Protein AF-A0A2T2RWF9-F1 (afdb_monomer_lite)

Sequence (112 aa):
MSEKLKPSLREEQHPLIRQLANVIESCWQQNLDLSPFSLPKGLGYVEGRLEGDKLTIENHCYQTAQFRKLHLELAKVGKNLDILHCVMFPRIEYALPMFGCDLVGGRGQISL

Secondary structure (DSSP, 8-state):
-----PPPGGGGS-HHHHHHHHHHHHHHHHHS--EE--PPTT-SEEEEEETTEEEEEEEEEEE-SSEEEEEEEEEEETTTEEEEEEEEEE-TTS-PPPEEEEEEEETTEE--

Radius of gyration: 14.92 Å; chains: 1; bounding box: 37×35×37 Å

Structure (mmCIF, N/CA/C/O backbone):
data_AF-A0A2T2RWF9-F1
#
_entry.id   AF-A0A2T2RWF9-F1
#
loop_
_atom_site.group_PDB
_atom_site.id
_atom_site.type_symbol
_atom_site.label_atom_id
_atom_site.label_alt_id
_atom_site.label_comp_id
_atom_site.label_asym_id
_atom_site.label_entity_id
_atom_site.label_seq_id
_atom_site.pdbx_PDB_ins_code
_atom_site.Cartn_x
_atom_site.Cartn_y
_atom_site.Cartn_z
_atom_site.occupancy
_atom_site.B_iso_or_equiv
_atom_site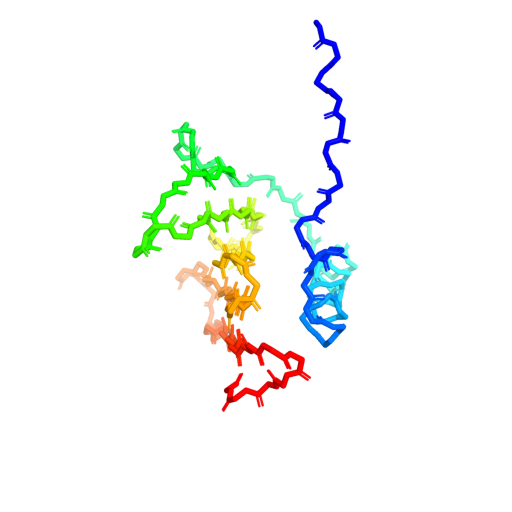.auth_seq_id
_atom_site.auth_comp_id
_atom_site.auth_asym_id
_atom_site.auth_atom_id
_atom_site.pdbx_PDB_model_num
ATOM 1 N N . MET A 1 1 ? 9.140 25.116 7.272 1.00 36.28 1 MET A N 1
ATOM 2 C CA . MET A 1 1 ? 8.297 24.702 8.415 1.00 36.28 1 MET A CA 1
ATOM 3 C C . MET A 1 1 ? 8.264 23.189 8.399 1.00 36.28 1 MET A C 1
ATOM 5 O O . MET A 1 1 ? 7.917 22.638 7.368 1.00 36.28 1 MET A O 1
ATOM 9 N N . SER A 1 2 ? 8.734 22.539 9.463 1.00 40.50 2 SER A N 1
ATOM 10 C CA . SER A 1 2 ? 8.734 21.075 9.565 1.00 40.50 2 SER A CA 1
ATOM 11 C C . SER A 1 2 ? 7.281 20.598 9.609 1.00 40.50 2 SER A C 1
ATOM 13 O O . SER A 1 2 ? 6.579 20.889 10.580 1.00 40.50 2 SER A O 1
ATOM 15 N N . GLU A 1 3 ? 6.795 19.962 8.539 1.00 50.88 3 GLU A N 1
ATOM 16 C CA . GLU A 1 3 ? 5.547 19.205 8.604 1.00 50.88 3 GLU A CA 1
ATOM 17 C C . GLU A 1 3 ? 5.756 18.125 9.663 1.00 50.88 3 GLU A C 1
ATOM 19 O O . GLU A 1 3 ? 6.593 17.237 9.507 1.00 50.88 3 GLU A O 1
ATOM 24 N N . LYS A 1 4 ? 5.059 18.245 10.798 1.00 50.44 4 LYS A N 1
ATOM 25 C CA . LYS A 1 4 ? 5.059 17.189 11.809 1.00 50.44 4 LYS A CA 1
ATOM 26 C C . LYS A 1 4 ? 4.640 15.898 11.110 1.00 50.44 4 LYS A C 1
ATOM 28 O O . LYS A 1 4 ? 3.540 15.851 10.563 1.00 50.44 4 LYS A O 1
ATOM 33 N N . LEU A 1 5 ? 5.508 14.887 11.147 1.00 68.44 5 LEU A N 1
ATOM 34 C CA . LEU A 1 5 ? 5.205 13.533 10.690 1.00 68.44 5 LEU A CA 1
ATOM 35 C C . LEU A 1 5 ? 3.939 13.070 11.418 1.00 68.44 5 LEU A C 1
ATOM 37 O O . LEU A 1 5 ? 3.976 12.781 12.616 1.00 68.44 5 LEU A O 1
ATOM 41 N N . LYS A 1 6 ? 2.802 13.081 10.718 1.00 75.81 6 LYS A N 1
ATOM 42 C CA . LYS A 1 6 ? 1.598 12.419 11.210 1.00 75.81 6 LYS A CA 1
ATOM 43 C C . LYS A 1 6 ? 1.892 10.913 11.220 1.00 75.81 6 LYS A C 1
ATOM 45 O O . LYS A 1 6 ? 2.508 10.431 10.267 1.00 75.81 6 LYS A O 1
ATOM 50 N N . PRO A 1 7 ? 1.504 10.177 12.274 1.00 88.25 7 PRO A N 1
ATOM 51 C CA . PRO A 1 7 ? 1.555 8.722 12.223 1.00 88.25 7 PRO A CA 1
ATOM 52 C C . PRO A 1 7 ? 0.701 8.231 11.046 1.00 88.25 7 PRO A C 1
ATOM 54 O O . PRO A 1 7 ? -0.327 8.837 10.740 1.00 88.25 7 PRO A O 1
ATOM 57 N N . SER A 1 8 ? 1.148 7.167 10.378 1.00 95.19 8 SER A N 1
ATOM 58 C CA . SER A 1 8 ? 0.402 6.569 9.265 1.00 95.19 8 SER A CA 1
ATOM 59 C C . SER A 1 8 ? -0.945 6.037 9.756 1.00 95.19 8 SER A C 1
ATOM 61 O O . SER A 1 8 ? -1.039 5.481 10.855 1.00 95.19 8 SER A O 1
ATOM 63 N N . LEU A 1 9 ? -1.976 6.155 8.919 1.00 96.88 9 LEU A N 1
ATOM 64 C CA . LEU A 1 9 ? -3.344 5.722 9.195 1.00 96.88 9 LEU A CA 1
ATOM 65 C C . LEU A 1 9 ? -3.424 4.248 9.609 1.00 96.88 9 LEU A C 1
ATOM 67 O O . LEU A 1 9 ? -4.302 3.879 10.389 1.00 96.88 9 LEU A O 1
ATOM 71 N N . ARG A 1 10 ? -2.475 3.416 9.160 1.00 97.31 10 ARG A N 1
ATOM 72 C CA . ARG A 1 10 ? -2.384 1.997 9.538 1.00 97.31 10 ARG A CA 1
ATOM 73 C C . ARG A 1 10 ? -2.304 1.762 11.046 1.00 97.31 10 ARG A C 1
ATOM 75 O O . ARG A 1 10 ? -2.728 0.709 11.508 1.00 97.31 10 ARG A O 1
ATOM 82 N N . GLU A 1 11 ? -1.778 2.713 11.821 1.00 96.94 11 GLU A N 1
ATOM 83 C CA . GLU A 1 11 ? -1.706 2.591 13.285 1.00 96.94 11 GLU A CA 1
ATOM 84 C C . GLU A 1 11 ? -3.076 2.753 13.962 1.00 96.94 11 GLU A C 1
ATOM 86 O O 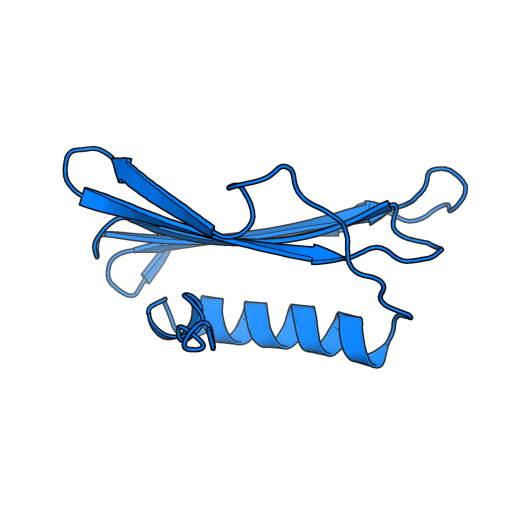. GLU A 1 11 ? -3.253 2.357 15.113 1.00 96.94 11 GLU A O 1
ATOM 91 N N . GLU A 1 12 ? -4.061 3.290 13.239 1.00 95.38 12 GLU A N 1
ATOM 92 C CA . GLU A 1 12 ? -5.442 3.475 13.693 1.00 95.38 12 GLU A CA 1
ATOM 93 C C . GLU A 1 12 ? -6.416 2.444 13.088 1.00 95.38 12 GLU A C 1
ATOM 95 O O . GLU A 1 12 ? -7.623 2.503 13.351 1.00 95.38 12 GLU A O 1
ATOM 100 N N . GLN A 1 13 ? -5.924 1.513 12.265 1.00 97.19 13 GLN A N 1
ATOM 101 C CA . GLN A 1 13 ? -6.721 0.495 11.572 1.00 97.19 13 GLN A CA 1
ATOM 102 C C . GLN A 1 13 ? -6.596 -0.891 12.224 1.00 97.19 13 GLN A C 1
ATOM 104 O O . GLN A 1 13 ? -5.765 -1.134 13.103 1.00 97.19 13 GLN A O 1
ATOM 109 N N . HIS A 1 14 ? -7.434 -1.829 11.777 1.00 97.81 14 HIS A N 1
ATOM 110 C CA . HIS A 1 14 ? -7.379 -3.234 12.176 1.00 97.81 14 HIS A CA 1
ATOM 111 C C . HIS A 1 14 ? -5.947 -3.828 12.086 1.00 97.81 14 HIS A C 1
ATOM 113 O O . HIS A 1 14 ? -5.266 -3.623 11.076 1.00 97.81 14 HIS A O 1
ATOM 119 N N . PRO A 1 15 ? -5.487 -4.639 13.067 1.00 97.56 15 PRO A N 1
ATOM 120 C CA . PRO A 1 15 ? -4.118 -5.169 13.087 1.00 97.56 15 PRO A CA 1
ATOM 121 C C . PRO A 1 15 ? -3.690 -5.911 11.815 1.00 97.56 15 PRO A C 1
ATOM 123 O O . PRO A 1 15 ? -2.542 -5.769 11.399 1.00 97.56 15 PRO A O 1
ATOM 126 N N . LEU A 1 16 ? -4.604 -6.656 11.180 1.00 98.19 16 LEU A N 1
ATOM 127 C CA . LEU A 1 16 ? -4.329 -7.347 9.913 1.00 98.19 16 LEU A CA 1
ATOM 128 C C . LEU A 1 16 ? -4.043 -6.369 8.764 1.00 98.19 16 LEU A C 1
ATOM 130 O O . LEU A 1 16 ? -3.119 -6.605 7.994 1.00 98.19 16 LEU A O 1
ATOM 134 N N . ILE A 1 17 ? -4.786 -5.259 8.677 1.00 98.44 17 ILE A N 1
ATOM 135 C CA . ILE A 1 17 ? -4.552 -4.210 7.675 1.00 98.44 17 ILE A CA 1
ATOM 136 C C . ILE A 1 17 ? -3.164 -3.604 7.882 1.00 98.44 17 ILE A C 1
ATOM 138 O O . ILE A 1 17 ? -2.382 -3.522 6.937 1.00 98.44 17 ILE A O 1
ATOM 142 N N . ARG A 1 18 ? -2.810 -3.274 9.130 1.00 98.25 18 ARG A N 1
ATOM 143 C CA . ARG A 1 18 ? -1.472 -2.768 9.461 1.00 98.25 18 ARG A CA 1
ATOM 144 C C . ARG A 1 18 ? -0.366 -3.747 9.075 1.00 98.25 18 ARG A C 1
ATOM 146 O O . ARG A 1 18 ? 0.628 -3.349 8.472 1.00 98.25 18 ARG A O 1
ATOM 153 N N . GLN A 1 19 ? -0.526 -5.020 9.431 1.00 98.44 19 GLN A N 1
ATOM 154 C CA . GLN A 1 19 ? 0.448 -6.060 9.103 1.00 98.44 19 GLN A CA 1
ATOM 155 C C . GLN A 1 19 ? 0.605 -6.226 7.590 1.00 98.44 19 GLN A C 1
ATOM 157 O O . GLN A 1 19 ? 1.735 -6.250 7.108 1.00 98.44 19 GLN A O 1
ATOM 162 N N . LEU A 1 20 ? -0.500 -6.286 6.840 1.00 98.62 20 LEU A N 1
ATOM 163 C CA . LEU A 1 20 ? -0.458 -6.435 5.389 1.00 98.62 20 LEU A CA 1
ATOM 164 C C . LEU A 1 20 ? 0.180 -5.216 4.710 1.00 98.62 20 LEU A C 1
ATOM 166 O O . LEU A 1 20 ? 1.052 -5.398 3.865 1.00 98.62 20 LEU A O 1
ATOM 170 N N . ALA A 1 21 ? -0.169 -3.993 5.124 1.00 98.69 21 ALA A N 1
ATOM 171 C CA . ALA A 1 21 ? 0.459 -2.769 4.622 1.00 98.69 21 ALA A CA 1
ATOM 172 C C . ALA A 1 21 ? 1.988 -2.801 4.802 1.00 98.69 21 ALA A C 1
ATOM 174 O O . ALA A 1 21 ? 2.738 -2.556 3.858 1.00 98.69 21 ALA A O 1
ATOM 175 N N . ASN A 1 22 ? 2.452 -3.188 5.996 1.00 98.56 22 ASN A N 1
ATOM 176 C CA . ASN A 1 22 ? 3.880 -3.297 6.300 1.00 98.56 22 ASN A CA 1
ATOM 177 C C . ASN A 1 22 ? 4.577 -4.376 5.458 1.00 98.56 22 ASN A C 1
ATOM 179 O O . ASN A 1 22 ? 5.699 -4.159 5.002 1.00 98.56 22 ASN A O 1
ATOM 183 N N . VAL A 1 23 ? 3.933 -5.527 5.242 1.00 98.62 23 VAL A N 1
ATOM 184 C CA . VAL A 1 23 ? 4.478 -6.611 4.410 1.00 98.62 23 VAL A CA 1
ATOM 185 C C . VAL A 1 23 ? 4.571 -6.189 2.945 1.00 98.62 23 VAL A C 1
ATOM 187 O O . VAL A 1 23 ? 5.609 -6.417 2.327 1.00 98.62 23 VAL A O 1
ATOM 190 N N . ILE A 1 24 ? 3.531 -5.549 2.400 1.00 98.62 24 ILE A N 1
ATOM 191 C CA . ILE A 1 24 ? 3.509 -5.057 1.014 1.00 98.62 24 ILE A CA 1
ATOM 192 C C . ILE A 1 24 ? 4.663 -4.078 0.783 1.00 98.62 24 ILE A C 1
ATOM 194 O O . ILE A 1 24 ? 5.478 -4.291 -0.115 1.00 98.62 24 ILE A O 1
ATOM 198 N N . GLU A 1 25 ? 4.789 -3.046 1.622 1.00 98.19 25 GLU A N 1
ATOM 199 C CA . GLU A 1 25 ? 5.856 -2.054 1.458 1.00 98.19 25 GLU A CA 1
ATOM 200 C C . GLU A 1 25 ? 7.246 -2.641 1.696 1.00 98.19 25 GLU A C 1
ATOM 202 O O . GLU A 1 25 ? 8.164 -2.336 0.937 1.00 98.19 25 GLU A O 1
ATOM 207 N N . SER A 1 26 ? 7.412 -3.519 2.691 1.00 98.38 26 SER A N 1
ATOM 208 C CA . SER A 1 26 ? 8.696 -4.193 2.928 1.00 98.38 26 SER A CA 1
ATOM 209 C C . SER A 1 26 ? 9.099 -5.048 1.728 1.00 98.38 26 SER A C 1
ATOM 211 O O . SER A 1 26 ? 10.256 -5.024 1.314 1.00 98.38 26 SER A O 1
ATOM 213 N N . CYS A 1 27 ? 8.147 -5.772 1.132 1.00 98.62 27 CYS A N 1
ATOM 214 C CA . CYS A 1 27 ? 8.379 -6.563 -0.070 1.00 98.62 27 CYS A CA 1
ATOM 215 C C . CYS A 1 27 ? 8.826 -5.673 -1.236 1.00 98.62 27 CYS A C 1
ATOM 217 O O . CYS A 1 27 ? 9.818 -5.979 -1.896 1.00 98.62 27 CYS A O 1
ATOM 219 N N . TRP A 1 28 ? 8.156 -4.541 -1.459 1.00 98.56 28 TRP A N 1
ATOM 220 C CA . TRP A 1 28 ? 8.558 -3.584 -2.488 1.00 98.56 28 TRP A CA 1
ATOM 221 C C . TRP A 1 28 ? 9.956 -3.016 -2.241 1.00 98.56 28 TRP A C 1
ATOM 223 O O . TRP A 1 28 ? 10.780 -3.043 -3.148 1.00 98.56 28 TRP A O 1
ATOM 233 N N . GLN A 1 29 ? 10.251 -2.561 -1.023 1.00 98.06 29 GLN A N 1
ATOM 234 C CA . GLN A 1 29 ? 11.547 -1.968 -0.674 1.00 98.06 29 GLN A CA 1
ATOM 235 C C . GLN A 1 29 ? 12.714 -2.952 -0.801 1.00 98.06 29 GLN A C 1
ATOM 237 O O . GLN A 1 29 ? 13.819 -2.551 -1.150 1.00 98.06 29 GLN A O 1
ATOM 242 N N . GLN A 1 30 ? 12.485 -4.232 -0.505 1.00 98.44 30 GLN A N 1
ATOM 243 C CA . GLN A 1 30 ? 13.530 -5.257 -0.552 1.00 98.44 30 GLN A CA 1
ATOM 244 C C . GLN A 1 30 ? 13.794 -5.780 -1.966 1.00 98.44 30 GLN A C 1
ATOM 246 O O . GLN A 1 30 ? 14.912 -6.195 -2.257 1.00 98.44 30 GLN A O 1
ATOM 251 N N . ASN A 1 31 ? 12.773 -5.800 -2.828 1.00 98.38 31 ASN A N 1
ATOM 252 C CA . ASN A 1 31 ? 12.838 -6.509 -4.108 1.00 98.38 31 ASN A CA 1
ATOM 253 C C . ASN A 1 31 ? 12.835 -5.589 -5.333 1.00 98.38 31 ASN A C 1
ATOM 255 O O . ASN A 1 31 ? 13.077 -6.068 -6.440 1.00 98.38 31 ASN A O 1
ATOM 259 N N . LEU A 1 32 ? 12.535 -4.298 -5.172 1.00 98.31 32 LEU A N 1
ATOM 260 C CA . LEU A 1 32 ? 12.362 -3.367 -6.283 1.00 98.31 32 LEU A CA 1
ATOM 261 C C . LEU A 1 32 ? 13.189 -2.094 -6.090 1.00 98.31 32 LEU A C 1
ATOM 263 O O . LEU A 1 32 ? 13.335 -1.587 -4.982 1.00 98.31 32 LEU A O 1
ATOM 267 N N . ASP A 1 33 ? 13.659 -1.535 -7.204 1.00 98.25 33 ASP A N 1
ATOM 268 C CA . ASP A 1 33 ? 14.241 -0.193 -7.239 1.00 98.25 33 ASP A CA 1
ATOM 269 C C . ASP A 1 33 ? 13.114 0.848 -7.333 1.00 98.25 33 ASP A C 1
ATOM 271 O O . ASP A 1 33 ? 12.519 1.063 -8.397 1.00 98.25 33 ASP A O 1
ATOM 275 N N . LEU A 1 34 ? 12.735 1.402 -6.179 1.00 98.44 34 LEU A N 1
ATOM 276 C CA . LEU A 1 34 ? 11.574 2.276 -6.038 1.00 98.44 34 LEU A CA 1
ATOM 277 C C . LEU A 1 34 ? 11.916 3.729 -6.356 1.00 98.44 34 LEU A C 1
ATOM 279 O O . LEU A 1 34 ? 12.822 4.324 -5.778 1.00 98.44 34 LEU A O 1
ATOM 283 N N . SER A 1 35 ? 11.069 4.350 -7.171 1.00 98.06 35 SER A N 1
ATOM 284 C CA . SER A 1 35 ? 11.003 5.804 -7.302 1.00 98.06 35 SER A CA 1
ATOM 285 C C . SER A 1 35 ? 9.613 6.309 -6.902 1.00 98.06 35 SER A C 1
ATOM 287 O O . SER A 1 35 ? 8.621 5.597 -7.100 1.00 98.06 35 SER A O 1
ATOM 289 N N . PRO A 1 36 ? 9.492 7.517 -6.324 1.00 96.62 36 PRO A N 1
ATOM 290 C CA . PRO A 1 36 ? 8.189 8.093 -6.015 1.00 96.62 36 PRO A CA 1
ATOM 291 C C . PRO A 1 36 ? 7.320 8.227 -7.271 1.00 96.62 36 PRO A C 1
ATOM 293 O O . PRO A 1 36 ? 7.800 8.593 -8.348 1.00 96.62 36 PRO A O 1
ATOM 296 N N . PHE A 1 37 ? 6.020 7.976 -7.130 1.00 96.06 37 PHE A N 1
ATOM 297 C CA . PHE A 1 37 ? 5.036 8.301 -8.158 1.00 96.06 37 PHE A CA 1
ATOM 298 C C . PHE A 1 37 ? 4.243 9.532 -7.716 1.00 96.06 37 PHE A C 1
ATOM 300 O O . PHE A 1 37 ? 3.534 9.506 -6.709 1.00 96.06 37 PHE A O 1
ATOM 307 N N . SER A 1 38 ? 4.374 10.630 -8.463 1.00 91.88 38 SER A N 1
ATOM 308 C CA . SER A 1 38 ? 3.706 11.889 -8.137 1.00 91.88 38 SER A CA 1
ATOM 309 C C . SER A 1 38 ? 2.199 11.781 -8.345 1.00 91.88 38 SER A C 1
ATOM 311 O O . SER A 1 38 ? 1.709 11.679 -9.469 1.00 91.88 38 SER A O 1
ATOM 313 N N . LEU A 1 39 ? 1.458 11.848 -7.245 1.00 90.06 39 LEU A N 1
ATOM 314 C CA . LEU A 1 39 ? 0.012 12.003 -7.272 1.00 90.06 39 LEU A CA 1
ATOM 315 C C . LEU A 1 39 ? -0.375 13.462 -7.559 1.00 90.06 39 LEU A C 1
ATOM 317 O O . LEU A 1 39 ? 0.365 14.380 -7.186 1.00 90.06 39 LEU A O 1
ATOM 321 N N . PRO A 1 40 ? -1.553 13.705 -8.163 1.00 91.56 40 PRO A N 1
ATOM 322 C CA . PRO A 1 40 ? -2.147 15.034 -8.189 1.00 91.56 40 PRO A CA 1
ATOM 323 C C . PRO A 1 40 ? -2.203 15.649 -6.785 1.00 91.56 40 PRO A C 1
ATOM 325 O O . PRO A 1 40 ? -2.414 14.960 -5.781 1.00 91.56 40 PRO A O 1
ATOM 328 N N . LYS A 1 41 ? -2.008 16.969 -6.714 1.00 87.12 41 LYS A N 1
ATOM 329 C CA . LYS A 1 41 ? -1.960 17.697 -5.443 1.00 87.12 41 LYS A CA 1
ATOM 330 C C . LYS A 1 41 ? -3.232 17.439 -4.629 1.00 87.12 41 LYS A C 1
ATOM 332 O O . LYS A 1 41 ? -4.336 17.592 -5.139 1.00 87.12 41 LYS A O 1
ATOM 337 N N . GLY A 1 42 ? -3.054 17.087 -3.357 1.00 86.19 42 GLY A N 1
ATOM 338 C CA . GLY A 1 42 ? -4.156 16.814 -2.432 1.00 86.19 42 GLY A CA 1
ATOM 339 C C . GLY A 1 42 ? -4.666 15.373 -2.437 1.00 86.19 42 GLY A C 1
ATOM 340 O O . GLY A 1 42 ? -5.550 15.078 -1.647 1.00 86.19 42 GLY A O 1
ATOM 341 N N . LEU A 1 43 ? -4.114 14.472 -3.262 1.00 89.38 43 LEU A N 1
ATOM 342 C CA . LEU A 1 43 ? -4.521 13.058 -3.273 1.00 89.38 43 LEU A CA 1
ATOM 343 C C . LEU A 1 43 ? -3.622 12.131 -2.445 1.00 89.38 43 LEU A C 1
ATOM 345 O O . LEU A 1 43 ? -3.998 10.988 -2.217 1.00 89.38 43 LEU A O 1
ATOM 349 N N . GLY A 1 44 ? -2.462 12.600 -1.974 1.00 90.44 44 GLY A N 1
ATOM 350 C CA . GLY A 1 44 ? -1.601 11.814 -1.075 1.00 90.44 44 GLY A CA 1
ATOM 351 C C . GLY A 1 44 ? -2.233 11.580 0.301 1.00 90.44 44 GLY A C 1
ATOM 352 O O . GLY A 1 44 ? -2.098 10.505 0.872 1.00 90.44 44 GLY A O 1
ATOM 353 N N . TYR A 1 45 ? -2.963 12.571 0.811 1.00 93.81 45 TYR A N 1
ATOM 354 C CA . TYR A 1 45 ? -3.724 12.475 2.051 1.00 93.81 45 TYR A CA 1
ATOM 355 C C . TYR A 1 45 ? -5.026 13.257 1.889 1.00 93.81 45 TYR A C 1
ATOM 357 O O . TYR A 1 45 ? -4.991 14.457 1.609 1.00 93.81 45 TYR A O 1
ATOM 365 N N . VAL A 1 46 ? -6.157 12.578 2.049 1.00 94.25 46 VAL A N 1
ATOM 366 C CA . VAL A 1 46 ? -7.498 13.141 1.873 1.00 94.25 46 VAL A CA 1
ATOM 367 C C . VAL A 1 46 ? -8.251 13.027 3.189 1.00 94.25 46 VAL A C 1
ATOM 369 O O . VAL A 1 46 ? -8.297 11.961 3.798 1.00 94.25 46 VAL A O 1
ATOM 372 N N . GLU A 1 47 ? -8.882 14.116 3.611 1.00 94.88 47 GLU A N 1
ATOM 373 C CA . GLU A 1 47 ? -9.869 14.103 4.688 1.00 94.88 47 GLU A CA 1
ATOM 374 C C . GLU A 1 47 ? -11.211 14.596 4.1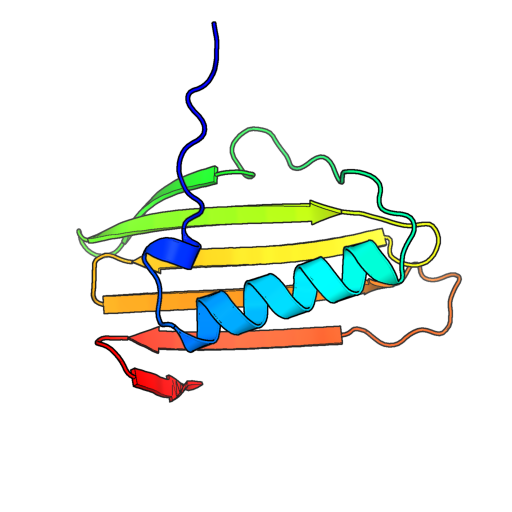48 1.00 94.88 47 GLU A C 1
ATOM 376 O O . GLU A 1 47 ? -11.277 15.535 3.355 1.00 94.88 47 GLU A O 1
ATOM 381 N N . GLY A 1 48 ? -12.294 13.966 4.589 1.00 93.69 48 GLY A N 1
ATOM 382 C CA . GLY A 1 48 ? -13.650 14.298 4.179 1.00 93.69 48 GLY A CA 1
ATOM 383 C C . GLY A 1 48 ? -14.682 13.813 5.187 1.00 93.69 48 GLY A C 1
ATOM 384 O O . GLY A 1 48 ? -14.360 13.475 6.330 1.00 93.69 48 GLY A O 1
ATOM 385 N N . ARG A 1 49 ? -15.945 13.771 4.761 1.00 93.56 49 ARG A N 1
ATOM 386 C CA . ARG A 1 49 ? -17.033 13.168 5.533 1.00 93.56 49 ARG A CA 1
ATOM 387 C C . ARG A 1 49 ? -17.848 12.225 4.667 1.00 93.56 49 ARG A C 1
ATOM 389 O O . ARG A 1 49 ? -18.145 12.558 3.523 1.00 93.56 49 ARG A O 1
ATOM 396 N N . LEU A 1 50 ? -18.250 11.103 5.247 1.00 90.56 50 LEU A N 1
ATOM 397 C CA . LEU A 1 50 ? -19.189 10.156 4.661 1.00 90.56 50 LEU A CA 1
ATOM 398 C C . LEU A 1 50 ? -20.250 9.844 5.717 1.00 90.56 50 LEU A C 1
ATOM 400 O O . LEU A 1 50 ? -19.902 9.455 6.824 1.00 90.56 50 LEU A O 1
ATOM 404 N N . GLU A 1 51 ? -21.523 10.105 5.410 1.00 88.12 51 GLU A N 1
ATOM 405 C CA . GLU A 1 51 ? -22.651 9.894 6.343 1.00 88.12 51 GLU A CA 1
ATOM 406 C C . GLU A 1 51 ? -22.458 10.551 7.730 1.00 88.12 51 GLU A C 1
ATOM 408 O O . GLU A 1 51 ? -22.949 10.082 8.751 1.00 88.12 51 GLU A O 1
ATOM 413 N N . GLY A 1 52 ? -21.729 11.671 7.771 1.00 91.44 52 GLY A N 1
ATOM 414 C CA . GLY A 1 52 ? -21.403 12.401 9.000 1.00 91.44 52 GLY A CA 1
ATOM 415 C C . GLY A 1 52 ? -20.102 11.959 9.679 1.00 91.44 52 GLY A C 1
ATOM 416 O O . GLY A 1 52 ? -19.492 12.779 10.376 1.00 91.44 52 GLY A O 1
ATOM 417 N N . ASP A 1 53 ? -19.619 10.747 9.405 1.00 94.25 53 ASP A N 1
ATOM 418 C CA . ASP A 1 53 ? -18.354 10.219 9.913 1.00 94.25 53 ASP A CA 1
ATOM 419 C C . ASP A 1 53 ? -17.148 10.811 9.173 1.00 94.25 53 ASP A C 1
ATOM 421 O O . ASP A 1 53 ? -17.209 11.132 7.985 1.00 94.25 53 ASP A O 1
ATOM 425 N N . LYS A 1 54 ? -16.022 10.964 9.883 1.00 95.38 54 LYS A N 1
ATOM 426 C CA . LYS A 1 54 ? -14.752 11.408 9.288 1.00 95.38 54 LYS A CA 1
ATOM 427 C C . LYS A 1 54 ? -14.233 10.330 8.335 1.00 95.38 54 LYS A C 1
ATOM 429 O O . LYS A 1 54 ? -13.995 9.210 8.775 1.00 95.38 54 LYS A O 1
ATOM 434 N N . LEU A 1 55 ? -14.006 10.697 7.078 1.00 96.50 55 LEU A N 1
ATOM 435 C CA . LEU A 1 55 ? -13.269 9.898 6.102 1.00 96.50 55 LEU A CA 1
ATOM 436 C C . LEU A 1 55 ? -11.813 10.372 6.083 1.00 96.50 55 LEU A C 1
ATOM 438 O O . LEU A 1 55 ? -11.567 11.568 5.933 1.00 96.50 55 LEU A O 1
ATOM 442 N N . THR A 1 56 ? -10.872 9.443 6.199 1.00 97.25 56 THR A N 1
ATOM 443 C CA . THR A 1 56 ? -9.438 9.678 5.996 1.00 97.25 56 THR A CA 1
ATOM 444 C C . THR A 1 56 ? -8.935 8.690 4.952 1.00 97.25 56 THR A C 1
ATOM 446 O O . THR A 1 56 ? -9.253 7.508 5.056 1.00 97.25 56 THR A O 1
ATOM 449 N N . ILE A 1 57 ? -8.155 9.154 3.977 1.00 97.50 57 ILE A N 1
ATOM 450 C CA . ILE A 1 57 ? -7.482 8.320 2.974 1.00 97.50 57 ILE A CA 1
ATOM 451 C C . ILE A 1 57 ? -6.006 8.714 2.931 1.00 97.50 57 ILE A C 1
ATOM 453 O O . ILE A 1 57 ? -5.683 9.898 2.836 1.00 97.50 57 ILE A O 1
ATOM 457 N N . GLU A 1 58 ? -5.120 7.731 2.981 1.00 97.88 58 GLU A N 1
ATOM 458 C CA . GLU A 1 58 ? -3.672 7.874 2.855 1.00 97.88 58 GLU A CA 1
ATOM 459 C C . GLU A 1 58 ? -3.192 7.039 1.667 1.00 97.88 58 GLU A C 1
ATOM 461 O O . GLU A 1 58 ? -3.434 5.835 1.600 1.00 97.88 58 GLU A O 1
ATOM 466 N N . ASN A 1 59 ? -2.531 7.695 0.715 1.00 97.50 59 ASN A N 1
ATOM 467 C CA . ASN A 1 59 ? -2.083 7.098 -0.534 1.00 97.50 59 ASN A CA 1
ATOM 468 C C . ASN A 1 59 ? -0.559 7.076 -0.619 1.00 97.50 59 ASN A C 1
ATOM 470 O O . ASN A 1 59 ? 0.090 8.121 -0.699 1.00 97.50 59 ASN A O 1
ATOM 474 N N . HIS A 1 60 ? -0.004 5.874 -0.731 1.00 96.94 60 HIS A N 1
ATOM 475 C CA . HIS A 1 60 ? 1.397 5.638 -1.048 1.00 96.94 60 HIS A CA 1
ATOM 476 C C . HIS A 1 60 ? 1.501 5.149 -2.489 1.00 96.94 60 HIS A C 1
ATOM 478 O O . HIS A 1 60 ? 0.947 4.108 -2.850 1.00 96.94 60 HIS A O 1
ATOM 484 N N . CYS A 1 61 ? 2.185 5.920 -3.335 1.00 97.81 61 CYS A N 1
ATOM 485 C CA . CYS A 1 61 ? 2.405 5.546 -4.725 1.00 97.81 61 CYS A CA 1
ATOM 486 C C . CYS A 1 61 ? 3.888 5.570 -5.090 1.00 97.81 61 CYS A C 1
ATOM 488 O O . CYS A 1 61 ? 4.587 6.566 -4.886 1.00 97.81 61 CYS A O 1
ATOM 490 N N . TYR A 1 62 ? 4.330 4.487 -5.719 1.00 98.50 62 TYR A N 1
ATOM 491 C CA . TYR A 1 62 ? 5.679 4.316 -6.246 1.00 98.50 62 TYR A CA 1
ATOM 492 C C . TYR A 1 62 ? 5.623 3.858 -7.702 1.00 98.50 62 TYR A C 1
ATOM 494 O O . TYR A 1 62 ? 4.566 3.510 -8.233 1.00 98.50 62 TYR A O 1
ATOM 502 N N . GLN A 1 63 ? 6.771 3.847 -8.360 1.00 98.62 63 GLN A N 1
ATOM 503 C CA . GLN A 1 63 ? 6.951 3.261 -9.680 1.00 98.62 63 GLN A CA 1
ATOM 504 C C . GLN A 1 63 ? 8.353 2.667 -9.801 1.00 98.62 63 GLN A C 1
ATOM 506 O O . GLN A 1 63 ? 9.271 3.042 -9.067 1.00 98.62 63 GLN A O 1
ATOM 511 N N . THR A 1 64 ? 8.514 1.760 -10.758 1.00 98.69 64 THR A N 1
ATOM 512 C CA . THR A 1 64 ? 9.791 1.114 -11.074 1.00 98.69 64 THR A CA 1
ATOM 513 C C . THR A 1 64 ? 9.972 1.046 -12.591 1.00 98.69 64 THR A C 1
ATOM 515 O O . THR A 1 64 ? 9.123 1.511 -13.368 1.00 98.69 64 THR A O 1
ATOM 518 N N . ALA A 1 65 ? 11.071 0.440 -13.041 1.00 98.31 65 ALA A N 1
ATOM 519 C CA . ALA A 1 65 ? 11.234 0.093 -14.448 1.00 98.31 65 ALA A CA 1
ATOM 520 C C . ALA A 1 65 ? 10.123 -0.858 -14.940 1.00 98.31 65 ALA A C 1
ATOM 522 O O . ALA A 1 65 ? 9.621 -0.673 -16.037 1.00 98.31 65 ALA A O 1
ATOM 523 N N . GLN A 1 66 ? 9.678 -1.816 -14.121 1.00 98.62 66 GLN A N 1
ATOM 524 C CA . GLN A 1 66 ? 8.713 -2.863 -14.490 1.00 98.62 66 GLN A CA 1
ATOM 525 C C . GLN A 1 66 ? 7.259 -2.500 -14.175 1.00 98.62 66 GLN A C 1
ATOM 527 O O . GLN A 1 66 ? 6.346 -2.958 -14.860 1.00 98.62 66 GLN A O 1
ATOM 532 N N . PHE A 1 67 ? 7.024 -1.668 -13.159 1.00 98.75 67 PHE A N 1
ATOM 533 C CA . PHE A 1 67 ? 5.686 -1.268 -12.729 1.00 98.75 67 PHE A CA 1
ATOM 534 C C . PHE A 1 67 ? 5.461 0.222 -12.976 1.00 98.75 67 PHE A C 1
ATOM 536 O O . PHE A 1 67 ? 6.170 1.070 -12.434 1.00 98.75 67 PHE A O 1
ATOM 543 N N . ARG A 1 68 ? 4.438 0.552 -13.778 1.00 98.38 68 ARG A N 1
ATOM 544 C CA . ARG A 1 68 ? 4.046 1.947 -14.047 1.00 98.38 68 ARG A CA 1
ATOM 545 C C . ARG A 1 68 ? 3.447 2.630 -12.819 1.00 98.38 68 ARG A C 1
ATOM 547 O O . ARG A 1 68 ? 3.523 3.849 -12.722 1.00 98.38 68 ARG A O 1
ATOM 554 N N . LYS A 1 69 ? 2.832 1.859 -11.916 1.00 98.56 69 LYS A N 1
ATOM 555 C CA . LYS A 1 69 ? 2.281 2.348 -10.649 1.00 98.56 69 LYS A CA 1
ATOM 556 C C . LYS A 1 69 ? 2.178 1.198 -9.647 1.00 98.56 69 LYS A C 1
ATOM 558 O O . LYS A 1 69 ? 1.532 0.195 -9.929 1.00 98.56 69 LYS A O 1
ATOM 563 N N . LEU A 1 70 ? 2.786 1.369 -8.484 1.00 98.69 70 LEU A N 1
ATOM 564 C CA . LEU A 1 70 ? 2.552 0.589 -7.273 1.00 98.69 70 LEU A CA 1
ATOM 565 C C . LEU A 1 70 ? 1.714 1.475 -6.362 1.00 98.69 70 LEU A C 1
ATOM 567 O O . LEU A 1 70 ? 2.153 2.574 -6.030 1.00 98.69 70 LEU A O 1
ATOM 571 N N . HIS A 1 71 ? 0.502 1.058 -6.023 1.00 98.62 71 HIS A N 1
ATOM 572 C CA . HIS A 1 71 ? -0.429 1.868 -5.241 1.00 98.62 71 HIS A CA 1
ATOM 573 C C . HIS A 1 71 ? -0.847 1.085 -4.006 1.00 98.62 71 HIS A C 1
ATOM 575 O O . HIS A 1 71 ? -1.356 -0.023 -4.139 1.00 98.62 71 HIS A O 1
ATOM 581 N N . LEU A 1 72 ? -0.603 1.655 -2.830 1.00 98.69 72 LEU A N 1
ATOM 582 C CA . LEU A 1 72 ? -1.165 1.226 -1.556 1.00 98.69 72 LEU A CA 1
ATOM 583 C C . LEU A 1 72 ? -2.017 2.376 -1.011 1.00 98.69 72 LEU A C 1
ATOM 585 O O . LEU A 1 72 ? -1.510 3.475 -0.784 1.00 98.69 72 LEU A O 1
ATOM 589 N N . GLU A 1 73 ? -3.304 2.125 -0.829 1.00 98.69 73 GLU A N 1
ATOM 590 C CA . GLU A 1 73 ? -4.270 3.048 -0.246 1.00 98.69 73 GLU A CA 1
ATOM 591 C C . GLU A 1 73 ? -4.769 2.482 1.080 1.00 98.69 73 GLU A C 1
ATOM 593 O O . GLU A 1 73 ? -5.152 1.315 1.176 1.00 98.69 73 GLU A O 1
ATOM 598 N N . LEU A 1 74 ? -4.777 3.329 2.101 1.00 98.56 74 LEU A N 1
ATOM 599 C CA . LEU A 1 74 ? -5.384 3.053 3.391 1.00 98.56 74 LEU A CA 1
ATOM 600 C C . LEU A 1 74 ? -6.531 4.035 3.575 1.00 98.56 74 LEU A C 1
ATOM 602 O O . LEU A 1 74 ? -6.321 5.242 3.464 1.00 98.56 74 LEU A O 1
ATOM 606 N N . ALA A 1 75 ? -7.727 3.546 3.887 1.00 98.12 75 ALA A N 1
ATOM 607 C CA . ALA A 1 75 ? -8.863 4.409 4.176 1.00 98.12 75 ALA A CA 1
ATOM 608 C C . ALA A 1 75 ? -9.568 4.022 5.477 1.00 98.12 75 ALA A C 1
ATOM 610 O O . ALA A 1 75 ? -9.613 2.857 5.877 1.00 98.12 75 ALA A O 1
ATOM 611 N N . LYS A 1 76 ? -10.120 5.022 6.160 1.00 97.38 76 LYS A N 1
ATOM 612 C CA . LYS A 1 76 ? -10.859 4.858 7.412 1.00 97.38 76 LYS A CA 1
ATOM 613 C C . LYS A 1 76 ? -12.081 5.765 7.423 1.00 97.38 76 LYS A C 1
ATOM 615 O O . LYS A 1 76 ? -11.951 6.961 7.164 1.00 97.38 76 LYS A O 1
ATOM 620 N N . VAL A 1 77 ? -13.244 5.216 7.770 1.00 96.69 77 VAL A N 1
ATOM 621 C CA . VAL A 1 77 ? -14.487 5.974 7.987 1.00 96.69 77 VAL A CA 1
ATOM 622 C C . VAL A 1 77 ? -14.927 5.820 9.439 1.00 96.69 77 VAL A C 1
ATOM 624 O O . VAL A 1 77 ? -15.383 4.755 9.870 1.00 96.69 77 VAL A O 1
ATOM 627 N N . GLY A 1 78 ? -14.767 6.894 10.212 1.00 92.38 78 GLY A N 1
ATOM 628 C CA . GLY A 1 78 ? -15.092 6.926 11.634 1.00 92.38 78 GLY A CA 1
ATOM 629 C C . GLY A 1 78 ? -14.433 5.769 12.391 1.00 92.38 78 GLY A C 1
ATOM 630 O O . GLY A 1 78 ? -13.230 5.545 12.293 1.00 92.38 78 GLY A O 1
ATOM 631 N N . LYS A 1 79 ? -15.233 5.017 13.151 1.00 88.50 79 LYS A N 1
ATOM 632 C CA . LYS A 1 79 ? -14.821 3.746 13.788 1.00 88.50 79 LYS A CA 1
ATOM 633 C C . LYS A 1 79 ? -15.410 2.520 13.082 1.00 88.50 79 LYS A C 1
ATOM 635 O O . LYS A 1 79 ? -15.289 1.400 13.577 1.00 88.50 79 LYS A O 1
ATOM 640 N N . ASN A 1 80 ? -16.114 2.750 11.978 1.00 89.88 80 ASN A N 1
ATOM 641 C CA . ASN A 1 80 ? -17.018 1.781 11.380 1.00 89.88 80 ASN A CA 1
ATOM 642 C C . ASN A 1 80 ? -16.361 0.986 10.259 1.00 89.88 80 ASN A C 1
ATOM 644 O O . ASN A 1 80 ? -16.722 -0.174 10.087 1.00 89.88 80 ASN A O 1
ATOM 648 N N . LEU A 1 81 ? -15.407 1.584 9.542 1.00 96.12 81 LEU A N 1
ATOM 649 C CA . LEU A 1 81 ? -14.827 0.996 8.343 1.00 96.12 81 LEU A CA 1
ATOM 650 C C . LEU A 1 81 ? -13.327 1.278 8.260 1.00 96.12 81 LEU A C 1
ATOM 652 O O . LEU A 1 81 ? -12.915 2.433 8.363 1.00 96.12 81 LEU A O 1
ATOM 656 N N . ASP A 1 82 ? -12.550 0.228 8.032 1.00 97.88 82 ASP A N 1
ATOM 657 C CA . ASP A 1 82 ? -11.138 0.253 7.672 1.00 97.88 82 ASP A CA 1
ATOM 658 C C . ASP A 1 82 ? -10.974 -0.452 6.322 1.00 97.88 82 ASP A C 1
ATOM 660 O O . ASP A 1 82 ? -11.543 -1.523 6.102 1.00 97.88 82 ASP A O 1
ATOM 664 N N . ILE A 1 83 ? -10.195 0.144 5.426 1.00 98.25 83 ILE A N 1
ATOM 665 C CA . ILE A 1 83 ? -9.926 -0.376 4.087 1.00 98.25 83 ILE A CA 1
ATOM 666 C C . ILE A 1 83 ? -8.420 -0.343 3.834 1.00 98.25 83 ILE A C 1
ATOM 668 O O . ILE A 1 83 ? -7.745 0.642 4.156 1.00 98.25 83 ILE A O 1
ATOM 672 N N . LEU A 1 84 ? -7.917 -1.410 3.221 1.00 98.75 84 LEU A N 1
ATOM 673 C CA . LEU A 1 84 ? -6.650 -1.432 2.502 1.00 98.75 84 LEU A CA 1
ATOM 674 C C . LEU A 1 84 ? -6.945 -1.816 1.060 1.00 98.75 84 LEU A C 1
ATOM 676 O O . LEU A 1 84 ? -7.576 -2.840 0.824 1.00 98.75 84 LEU A O 1
ATOM 680 N N . HIS A 1 85 ? -6.450 -1.028 0.119 1.00 98.81 85 HIS A N 1
ATOM 681 C CA . HIS A 1 85 ? -6.494 -1.331 -1.304 1.00 98.81 85 HIS A CA 1
ATOM 682 C C . HIS A 1 85 ? -5.072 -1.302 -1.853 1.00 98.81 85 HIS A C 1
ATOM 684 O O . HIS A 1 85 ? -4.314 -0.365 -1.594 1.00 98.81 85 HIS A O 1
ATOM 690 N N . CYS A 1 86 ? -4.685 -2.323 -2.610 1.00 98.81 86 CYS A N 1
ATOM 691 C CA . CYS A 1 86 ? -3.381 -2.354 -3.248 1.00 98.81 86 CYS A CA 1
ATOM 692 C C . CYS A 1 86 ? -3.465 -2.885 -4.671 1.00 98.81 86 CYS A C 1
ATOM 694 O O . CYS A 1 86 ? -4.055 -3.936 -4.908 1.00 98.81 86 CYS A O 1
ATOM 696 N N . VAL A 1 87 ? -2.818 -2.185 -5.607 1.00 98.81 87 VAL A N 1
ATOM 697 C CA . VAL A 1 87 ? -2.658 -2.645 -6.990 1.00 98.81 87 VAL A CA 1
ATOM 698 C C . VAL A 1 87 ? -1.247 -2.360 -7.489 1.00 98.81 87 VAL A C 1
ATOM 700 O O . VAL A 1 87 ? -0.708 -1.263 -7.321 1.00 98.81 87 VAL A O 1
ATOM 703 N N . MET A 1 88 ? -0.661 -3.345 -8.168 1.00 98.81 88 MET A N 1
ATOM 704 C CA . MET A 1 88 ? 0.584 -3.199 -8.916 1.00 98.81 88 MET A CA 1
ATOM 705 C C . MET A 1 88 ? 0.271 -3.242 -10.409 1.00 98.81 88 MET A C 1
ATOM 707 O O . MET A 1 88 ? -0.074 -4.285 -10.965 1.00 98.81 88 MET A O 1
ATOM 711 N N . PHE A 1 89 ? 0.399 -2.096 -11.070 1.00 98.69 89 PHE A N 1
ATOM 712 C CA . PHE A 1 89 ? 0.182 -1.953 -12.502 1.00 98.69 89 PHE A CA 1
ATOM 713 C C . PHE A 1 89 ? 1.511 -2.142 -13.247 1.00 98.69 89 PHE A C 1
ATOM 715 O O . PHE A 1 89 ? 2.385 -1.272 -13.141 1.00 98.69 89 PHE A O 1
ATOM 722 N N . PRO A 1 90 ? 1.697 -3.227 -14.018 1.00 98.62 90 PRO A N 1
ATOM 723 C CA . PRO A 1 90 ? 2.906 -3.424 -14.809 1.00 98.62 90 PRO A CA 1
ATOM 724 C C . PRO A 1 90 ? 2.967 -2.439 -15.985 1.00 98.62 90 PRO A C 1
ATOM 726 O O . PRO A 1 90 ? 1.938 -1.935 -16.461 1.00 98.62 90 PRO A O 1
ATOM 729 N N . ARG A 1 91 ? 4.175 -2.129 -16.464 1.00 98.50 91 ARG A N 1
ATOM 730 C CA . ARG A 1 91 ? 4.323 -1.491 -17.779 1.00 98.50 91 ARG A CA 1
ATOM 731 C C . ARG A 1 91 ? 4.051 -2.526 -18.870 1.00 98.50 91 ARG A C 1
ATOM 733 O O . ARG A 1 91 ? 4.310 -3.709 -18.675 1.00 98.50 91 ARG A O 1
ATOM 740 N N . ILE A 1 92 ? 3.495 -2.082 -19.994 1.00 97.56 92 ILE A N 1
ATOM 741 C CA . ILE A 1 92 ? 2.999 -2.972 -21.058 1.00 97.56 92 ILE A CA 1
ATOM 742 C C . ILE A 1 92 ? 4.121 -3.755 -21.753 1.00 97.56 92 ILE A C 1
ATOM 744 O O . ILE A 1 92 ? 3.860 -4.778 -22.375 1.00 97.56 92 ILE A O 1
ATOM 748 N N . GLU A 1 93 ? 5.361 -3.280 -21.636 1.00 98.31 93 GLU A N 1
ATOM 749 C CA . GLU A 1 93 ? 6.558 -3.890 -22.210 1.00 98.31 93 GLU A CA 1
ATOM 750 C C . GLU A 1 93 ? 6.986 -5.160 -21.457 1.00 98.31 93 GLU A C 1
ATOM 752 O O . GLU A 1 93 ? 7.780 -5.944 -21.973 1.00 98.31 93 GLU A O 1
ATOM 757 N N . TYR A 1 94 ? 6.457 -5.381 -20.249 1.00 98.00 94 TYR A N 1
ATOM 758 C CA . TYR A 1 94 ? 6.745 -6.553 -19.431 1.00 98.00 94 TYR A CA 1
ATOM 759 C C . TYR A 1 94 ? 5.512 -7.455 -19.360 1.00 98.00 94 TYR A C 1
ATOM 761 O O . TYR A 1 94 ? 4.424 -7.013 -18.994 1.00 98.00 94 TYR A O 1
ATOM 769 N N . ALA A 1 95 ? 5.691 -8.747 -19.643 1.00 97.94 95 ALA A N 1
ATOM 770 C CA . ALA A 1 95 ? 4.646 -9.769 -19.537 1.00 97.94 95 ALA A CA 1
ATOM 771 C C . ALA A 1 95 ? 4.377 -10.166 -18.070 1.00 97.94 95 ALA A C 1
ATOM 773 O O . ALA A 1 95 ? 4.512 -11.326 -17.685 1.00 97.94 95 ALA A O 1
ATOM 774 N N . LEU A 1 96 ? 4.049 -9.181 -17.234 1.00 98.31 96 LEU A N 1
ATOM 775 C CA . LEU A 1 96 ? 3.744 -9.353 -15.816 1.00 98.31 96 LEU A CA 1
ATOM 776 C C . LEU A 1 96 ? 2.227 -9.279 -15.584 1.00 98.31 96 LEU A C 1
ATOM 778 O O . LEU A 1 96 ? 1.548 -8.483 -16.239 1.00 98.31 96 LEU A O 1
ATOM 782 N N . PRO A 1 97 ? 1.677 -10.070 -14.648 1.00 98.31 97 PRO A N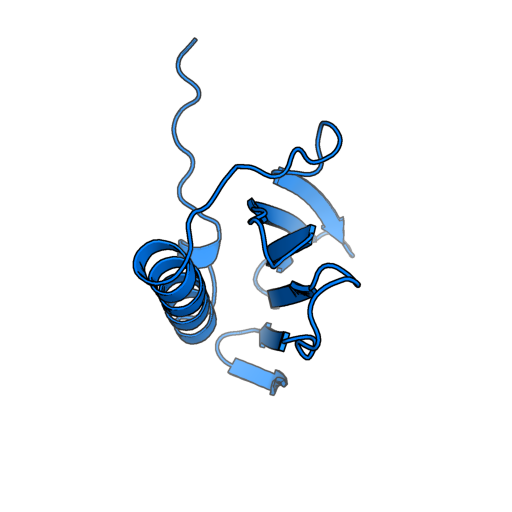 1
ATOM 783 C CA . PRO A 1 97 ? 0.280 -9.944 -14.259 1.00 98.31 97 PRO A CA 1
ATOM 784 C C . PRO A 1 97 ? 0.051 -8.679 -13.421 1.00 98.31 97 PRO A C 1
ATOM 786 O O . PRO A 1 97 ? 0.981 -8.104 -12.850 1.00 98.31 97 PRO A O 1
ATOM 789 N N . MET A 1 98 ? -1.213 -8.273 -13.298 1.00 98.25 98 MET A N 1
ATOM 790 C CA . MET A 1 98 ? -1.611 -7.317 -12.265 1.00 98.25 98 MET A CA 1
ATOM 791 C C . MET A 1 98 ? -1.732 -8.051 -10.931 1.00 98.25 98 MET A C 1
ATOM 793 O O . MET A 1 98 ? -2.465 -9.034 -10.831 1.00 98.25 98 MET A O 1
ATOM 797 N N . PHE A 1 99 ? -1.037 -7.558 -9.911 1.00 98.62 99 PHE A N 1
ATOM 798 C CA . PHE A 1 99 ? -1.327 -7.926 -8.528 1.00 98.62 99 PHE A CA 1
ATOM 799 C C . PHE A 1 99 ? -2.379 -6.965 -7.980 1.00 98.62 99 PHE A C 1
ATOM 801 O O . PHE A 1 99 ? -2.269 -5.755 -8.195 1.00 98.62 99 PHE A O 1
ATOM 808 N N . GLY A 1 100 ? -3.365 -7.499 -7.266 1.00 98.31 100 GLY A N 1
ATOM 809 C CA . GLY A 1 100 ? -4.378 -6.719 -6.572 1.00 98.31 100 GLY A CA 1
ATOM 810 C C . GLY A 1 100 ? -4.820 -7.424 -5.298 1.00 98.31 100 GLY A C 1
ATOM 811 O O . GLY A 1 100 ? -4.991 -8.644 -5.300 1.00 98.31 100 GLY A O 1
ATOM 812 N N . CYS A 1 101 ? -4.994 -6.666 -4.222 1.00 98.38 101 CYS A N 1
ATOM 813 C CA . CYS A 1 101 ? -5.637 -7.154 -3.012 1.00 98.38 101 CYS A CA 1
ATOM 814 C C . CYS A 1 101 ? -6.412 -6.036 -2.321 1.00 98.38 101 CYS A C 1
ATOM 816 O O . CYS A 1 101 ? -5.975 -4.883 -2.297 1.00 98.38 101 CYS A O 1
ATOM 818 N N . ASP A 1 102 ? -7.512 -6.421 -1.692 1.00 98.38 102 ASP A N 1
ATOM 819 C CA . ASP A 1 102 ? -8.356 -5.547 -0.899 1.00 98.38 102 ASP A CA 1
ATOM 820 C C . ASP A 1 102 ? -8.593 -6.208 0.458 1.00 98.38 102 ASP A C 1
ATOM 822 O O . ASP A 1 102 ? -8.771 -7.423 0.531 1.00 98.38 102 ASP A O 1
ATOM 826 N N . LEU A 1 103 ? -8.579 -5.409 1.521 1.00 98.31 103 LEU A N 1
ATOM 827 C CA . LEU A 1 103 ? -9.131 -5.787 2.816 1.00 98.31 103 LEU A CA 1
ATOM 828 C C . LEU A 1 103 ? -10.177 -4.765 3.218 1.00 98.31 103 LEU A C 1
ATOM 830 O O . LEU A 1 103 ? -9.918 -3.560 3.188 1.00 98.31 103 LEU A O 1
ATOM 834 N N . VAL A 1 104 ? -11.326 -5.254 3.667 1.00 98.06 104 VAL A N 1
ATOM 835 C CA . VAL A 1 104 ? -12.400 -4.436 4.223 1.00 98.06 104 VAL A CA 1
ATOM 836 C C . VAL A 1 104 ? -12.754 -4.981 5.594 1.00 98.06 104 VAL A C 1
ATOM 838 O O . VAL A 1 104 ? -13.123 -6.146 5.751 1.00 98.06 104 VAL A O 1
ATOM 841 N N . GLY A 1 105 ? -12.661 -4.125 6.604 1.00 96.38 105 GLY A N 1
ATOM 842 C CA . GLY A 1 105 ? -12.993 -4.465 7.977 1.00 96.38 105 GLY A CA 1
ATOM 843 C C . GLY A 1 105 ? -13.797 -3.381 8.668 1.00 96.38 105 GLY A C 1
ATOM 844 O O . GLY A 1 105 ? -13.824 -2.229 8.254 1.00 96.38 105 GLY A O 1
ATOM 845 N N . GLY A 1 106 ? -14.449 -3.746 9.761 1.00 93.56 106 GLY A N 1
ATOM 846 C CA . GLY A 1 106 ? -15.227 -2.827 10.574 1.00 93.56 106 GLY A CA 1
ATOM 847 C C . GLY A 1 106 ? -15.425 -3.380 11.973 1.00 93.56 106 GLY A C 1
ATOM 848 O O . GLY A 1 106 ? -15.556 -4.588 12.162 1.00 93.56 106 GLY A O 1
ATOM 849 N N . ARG A 1 107 ? -15.427 -2.497 12.979 1.00 90.81 107 ARG A N 1
ATOM 850 C CA . ARG A 1 107 ? -15.707 -2.858 14.385 1.00 90.81 107 ARG A CA 1
ATOM 851 C C . ARG A 1 107 ? -14.855 -4.033 14.908 1.00 90.81 107 ARG A C 1
ATOM 853 O O . ARG A 1 107 ? -15.328 -4.842 15.700 1.00 90.81 107 ARG A O 1
ATOM 860 N N . GLY A 1 108 ? -13.596 -4.117 14.471 1.00 89.75 108 GLY A N 1
ATOM 861 C CA . GLY A 1 108 ? -12.650 -5.152 14.903 1.00 89.75 108 GLY A CA 1
ATOM 862 C C . GLY A 1 108 ? -12.769 -6.498 14.177 1.00 89.75 108 GLY A C 1
ATOM 863 O O . GLY A 1 108 ? -12.179 -7.467 14.639 1.00 89.75 108 GLY A O 1
ATOM 864 N N . GLN A 1 109 ? -13.522 -6.575 13.079 1.00 94.19 109 GLN A N 1
ATOM 865 C CA . GLN A 1 109 ? -13.651 -7.770 12.241 1.00 94.19 109 GLN A CA 1
ATOM 866 C C . GLN A 1 109 ? -13.237 -7.456 10.801 1.00 94.19 109 GLN A C 1
ATOM 868 O O . GLN A 1 109 ? -13.427 -6.332 10.337 1.00 94.19 109 GLN A O 1
ATOM 873 N N . ILE A 1 110 ? -12.704 -8.451 10.094 1.00 96.69 110 ILE A N 1
ATOM 874 C CA . ILE A 1 110 ? -12.461 -8.399 8.647 1.00 96.69 110 ILE A CA 1
AT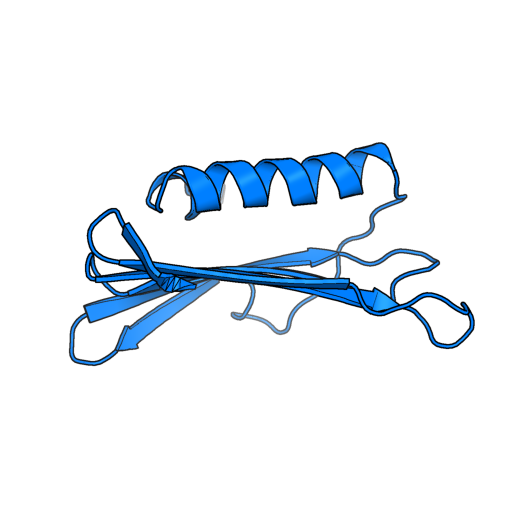OM 875 C C . ILE A 1 110 ? -13.624 -9.109 7.954 1.00 96.69 110 ILE A C 1
ATOM 877 O O . ILE A 1 110 ? -13.979 -10.222 8.339 1.00 96.69 110 ILE A O 1
ATOM 881 N N . SER A 1 111 ? -14.235 -8.449 6.974 1.00 95.12 111 SER A N 1
ATOM 882 C CA . SER A 1 111 ? -15.386 -8.96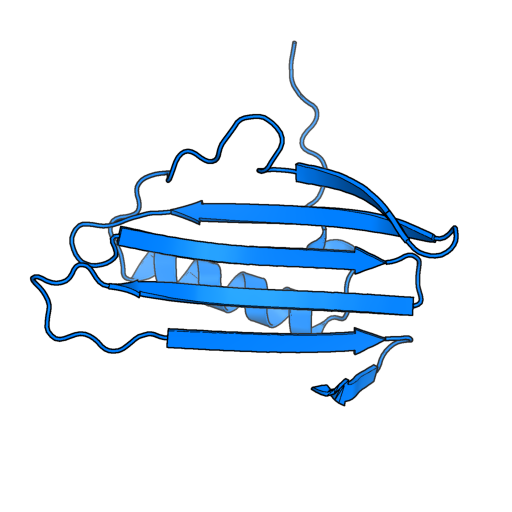2 6.218 1.00 95.12 111 SER A CA 1
ATOM 883 C C . SER A 1 111 ? -15.042 -9.404 4.799 1.00 95.12 111 SER A C 1
ATOM 885 O O . SER A 1 111 ? -15.747 -10.252 4.254 1.00 95.12 111 SER A O 1
ATOM 887 N N . LEU A 1 112 ? -13.996 -8.821 4.210 1.00 88.38 112 LEU A N 1
ATOM 888 C CA . LEU A 1 112 ? -13.483 -9.141 2.880 1.00 88.38 112 LEU A CA 1
ATOM 889 C C . LEU A 1 112 ? -11.961 -9.025 2.892 1.00 88.38 112 LEU A C 1
ATOM 891 O O . LEU A 1 112 ? -11.475 -8.057 3.527 1.00 88.38 112 LEU A O 1
#

pLDDT: mean 94.03, std 10.62, range [36.28, 98.81]

Foldseek 3Di:
DDPPPDPDCLVVDAVVLVVVVVVLVVCCVVPFDKDFDDDDPAQQWHWDADPNWIKIKHWGWIAGPFFPIWIWMWIDTHQFKTKIWTWTHTDPVDPDDIDIDMWIDGPNDTDD